Protein AF-A0A2G9UPN6-F1 (afdb_monomer)

Structure (mmCIF, N/CA/C/O backbone):
data_AF-A0A2G9UPN6-F1
#
_entry.id   AF-A0A2G9UPN6-F1
#
loop_
_atom_site.group_PDB
_atom_site.id
_atom_site.type_symbol
_atom_site.label_atom_id
_atom_site.label_alt_id
_atom_site.label_comp_id
_atom_site.label_asym_id
_atom_site.label_entity_id
_atom_site.label_seq_id
_atom_site.pdbx_PDB_ins_code
_atom_site.Cartn_x
_atom_site.Cartn_y
_atom_site.Cartn_z
_atom_site.occupancy
_atom_site.B_iso_or_equiv
_atom_site.auth_seq_id
_atom_site.auth_comp_id
_atom_site.auth_asym_id
_atom_site.auth_atom_id
_atom_site.pdbx_PDB_model_num
ATOM 1 N N . MET A 1 1 ? -12.216 -19.524 6.158 1.00 25.44 1 MET A N 1
ATOM 2 C CA . MET A 1 1 ? -13.185 -18.422 5.972 1.00 25.44 1 MET A CA 1
ATOM 3 C C . MET A 1 1 ? -12.423 -17.231 5.413 1.00 25.44 1 MET A C 1
ATOM 5 O O . MET A 1 1 ? -11.581 -16.657 6.094 1.00 25.44 1 MET A O 1
ATOM 9 N N . TYR A 1 2 ? -12.587 -17.027 4.109 1.00 28.59 2 TYR A N 1
ATOM 10 C CA . TYR A 1 2 ? -11.728 -16.240 3.230 1.00 28.59 2 TYR A CA 1
ATOM 11 C C . TYR A 1 2 ? -12.052 -14.747 3.347 1.00 28.59 2 TYR A C 1
ATOM 13 O O . TYR A 1 2 ? -13.206 -14.367 3.220 1.00 28.59 2 TYR A O 1
ATOM 21 N N . ILE A 1 3 ? -11.042 -13.897 3.549 1.00 29.72 3 ILE A N 1
ATOM 22 C CA . ILE A 1 3 ? -11.153 -12.461 3.248 1.00 29.72 3 ILE A CA 1
ATOM 23 C C . ILE A 1 3 ? -10.159 -12.181 2.124 1.00 29.72 3 ILE A C 1
ATOM 25 O O . ILE A 1 3 ? -9.061 -11.681 2.343 1.00 29.72 3 ILE A O 1
ATOM 29 N N . PHE A 1 4 ? -10.554 -12.606 0.928 1.00 28.12 4 PHE A N 1
ATOM 30 C CA . PHE A 1 4 ? -9.977 -12.222 -0.359 1.00 28.12 4 PHE A CA 1
ATOM 31 C C . PHE A 1 4 ? -11.140 -11.976 -1.330 1.00 28.12 4 PHE A C 1
ATOM 33 O O . PHE A 1 4 ? -11.212 -12.563 -2.398 1.00 28.12 4 PHE A O 1
ATOM 40 N N . GLU A 1 5 ? -12.087 -11.135 -0.924 1.00 25.67 5 GLU A N 1
ATOM 41 C CA . GLU A 1 5 ? -13.161 -10.641 -1.790 1.00 25.67 5 GLU A CA 1
ATOM 42 C C . GLU A 1 5 ? -13.189 -9.117 -1.711 1.00 25.67 5 GLU A C 1
ATOM 44 O O . GLU A 1 5 ? -14.057 -8.494 -1.116 1.00 25.67 5 GLU A O 1
ATOM 49 N N . VAL A 1 6 ? -12.146 -8.520 -2.281 1.00 30.52 6 VAL A N 1
ATOM 50 C CA . VAL A 1 6 ? -12.261 -7.280 -3.055 1.00 30.52 6 VAL A CA 1
ATOM 51 C C .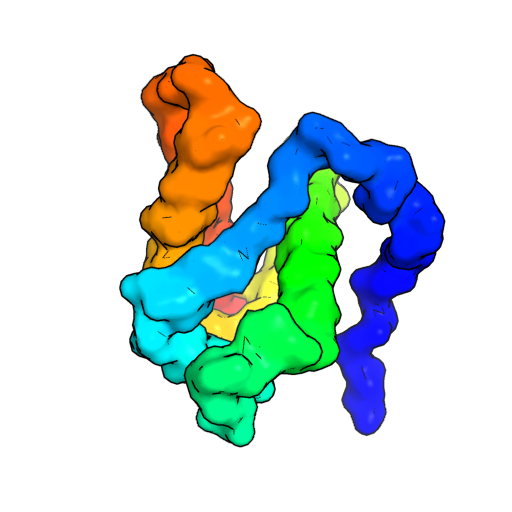 VAL A 1 6 ? -11.318 -7.460 -4.247 1.00 30.52 6 VAL A C 1
ATOM 53 O O . VAL A 1 6 ? -10.277 -6.823 -4.349 1.00 30.52 6 VAL A O 1
ATOM 56 N N . ALA A 1 7 ? -11.625 -8.445 -5.091 1.00 29.94 7 ALA A N 1
ATOM 57 C CA . ALA A 1 7 ? -11.079 -8.531 -6.437 1.00 29.94 7 ALA A CA 1
ATOM 58 C C . ALA A 1 7 ? -12.175 -7.988 -7.354 1.00 29.94 7 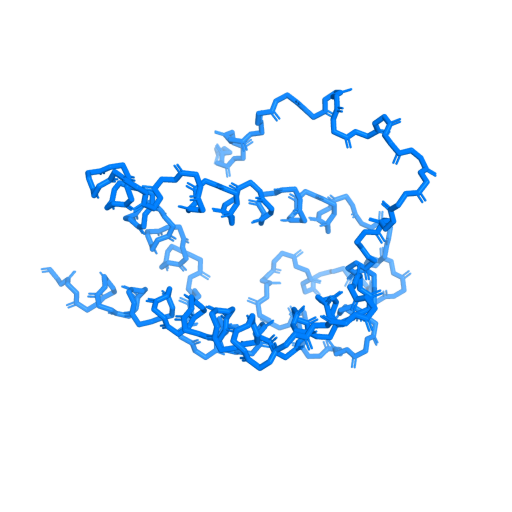ALA A C 1
ATOM 60 O O . ALA A 1 7 ? -13.113 -8.697 -7.709 1.00 29.94 7 ALA A O 1
ATOM 61 N N . VAL A 1 8 ? -12.108 -6.689 -7.635 1.00 30.77 8 VAL A N 1
ATOM 62 C CA . VAL A 1 8 ? -12.904 -6.091 -8.704 1.00 30.77 8 VAL A CA 1
ATOM 63 C C . VAL A 1 8 ? -12.333 -6.632 -10.014 1.00 30.77 8 VAL A C 1
ATOM 65 O O . VAL A 1 8 ? -11.175 -6.380 -10.324 1.00 30.77 8 VAL A O 1
ATOM 68 N N . ASP A 1 9 ? -13.141 -7.451 -10.685 1.00 29.58 9 ASP A N 1
ATOM 69 C CA . ASP A 1 9 ? -13.058 -7.937 -12.069 1.00 29.58 9 ASP A CA 1
ATOM 70 C C . ASP A 1 9 ? -11.729 -7.668 -12.818 1.00 29.58 9 ASP A C 1
ATOM 72 O O . ASP A 1 9 ? -11.538 -6.668 -13.511 1.00 29.58 9 ASP A O 1
ATOM 76 N N . ASP A 1 10 ? -10.800 -8.619 -12.680 1.00 36.91 10 ASP A N 1
ATOM 77 C CA . ASP A 1 10 ? -9.414 -8.598 -13.180 1.00 36.91 10 ASP A CA 1
ATOM 78 C C . ASP A 1 10 ? -9.304 -8.868 -14.707 1.00 36.91 10 ASP A C 1
ATOM 80 O O . ASP A 1 10 ? -8.246 -9.235 -15.222 1.00 36.91 10 ASP A O 1
ATOM 84 N N . SER A 1 11 ? -10.395 -8.725 -15.470 1.00 29.70 11 SER A N 1
ATOM 85 C CA . SER A 1 11 ? -10.453 -9.139 -16.882 1.00 29.70 11 SER A CA 1
ATOM 86 C C . SER A 1 11 ? -10.095 -8.044 -17.901 1.00 29.70 11 SER A C 1
ATOM 88 O O . SER A 1 11 ? -9.790 -8.359 -19.055 1.00 29.70 11 SER A O 1
ATOM 90 N N . ASN A 1 12 ? -10.048 -6.766 -17.501 1.00 26.95 12 ASN A N 1
ATOM 91 C CA . ASN A 1 12 ? -9.789 -5.651 -18.429 1.00 26.95 12 ASN A CA 1
ATOM 92 C C . ASN A 1 12 ? -8.532 -4.810 -18.139 1.00 26.95 12 ASN A C 1
ATOM 94 O O . ASN A 1 12 ? -8.133 -4.038 -19.009 1.00 26.95 12 ASN A O 1
ATOM 98 N N . LEU A 1 13 ? -7.838 -5.004 -17.011 1.00 34.62 13 LEU A N 1
ATOM 99 C CA . LEU A 1 13 ? -6.606 -4.253 -16.702 1.00 34.62 13 LEU A CA 1
ATOM 100 C C . LEU A 1 13 ? -5.348 -4.783 -17.430 1.00 34.62 13 LEU A C 1
ATOM 102 O O . LEU A 1 13 ? -4.294 -4.157 -17.394 1.00 34.62 13 LEU A O 1
ATOM 106 N N . TYR A 1 14 ? -5.450 -5.925 -18.122 1.00 35.28 14 TYR A N 1
ATOM 107 C CA . TYR A 1 14 ? -4.331 -6.593 -18.810 1.00 35.28 14 TYR A CA 1
ATOM 108 C C . TYR A 1 14 ? -4.279 -6.364 -20.331 1.00 35.28 14 TYR A C 1
ATOM 110 O O . TYR A 1 14 ? -3.505 -7.029 -21.027 1.00 35.28 14 TYR A O 1
ATOM 118 N N . LYS A 1 15 ? -5.100 -5.458 -20.880 1.00 28.19 15 LYS A N 1
ATOM 119 C CA . LYS A 1 15 ? -5.172 -5.254 -22.338 1.00 28.19 15 LYS A CA 1
ATOM 120 C C . LYS A 1 15 ? -4.137 -4.289 -22.913 1.00 28.19 15 LYS A C 1
ATOM 122 O O . LYS A 1 15 ? -3.947 -4.319 -24.127 1.00 28.19 15 LYS A O 1
ATOM 127 N N . ASP A 1 16 ? -3.405 -3.529 -22.100 1.00 31.84 16 ASP A N 1
ATOM 128 C CA . ASP A 1 16 ? -2.345 -2.665 -22.625 1.00 31.84 16 ASP A CA 1
ATOM 129 C C . ASP A 1 16 ? -0.970 -3.354 -22.561 1.00 31.84 16 ASP A C 1
ATOM 131 O O . ASP A 1 16 ? -0.283 -3.393 -21.541 1.00 31.84 16 ASP A O 1
ATOM 135 N N . LYS A 1 17 ? -0.587 -3.997 -23.669 1.00 35.22 17 LYS A N 1
ATOM 136 C CA . LYS A 1 17 ? 0.630 -4.820 -23.787 1.00 35.22 17 LYS A CA 1
ATOM 137 C C . LYS A 1 17 ? 1.919 -4.017 -24.039 1.00 35.22 17 LYS A C 1
ATOM 139 O O . LYS A 1 17 ? 2.927 -4.644 -24.367 1.00 35.22 17 LYS A O 1
ATOM 144 N N . LYS A 1 18 ? 1.935 -2.680 -23.923 1.00 32.84 18 LYS A N 1
ATOM 145 C CA . LYS A 1 18 ? 3.107 -1.879 -24.348 1.00 32.84 18 LYS A CA 1
ATOM 146 C C . LYS A 1 18 ? 3.633 -0.791 -23.403 1.00 32.84 18 LYS A C 1
ATOM 148 O O . LYS A 1 18 ? 4.653 -0.200 -23.742 1.00 32.84 18 LYS A O 1
ATOM 153 N N . LYS A 1 19 ? 3.075 -0.577 -22.209 1.00 33.94 19 LYS A N 1
ATOM 154 C CA . LYS A 1 19 ? 3.691 0.311 -21.204 1.00 33.94 19 LYS A CA 1
ATOM 155 C C . LYS A 1 19 ? 3.729 -0.354 -19.832 1.00 33.94 19 LYS A C 1
ATOM 157 O O . LYS A 1 19 ? 2.693 -0.694 -19.281 1.00 33.94 19 LYS A O 1
ATOM 162 N N . GLY A 1 20 ? 4.948 -0.577 -19.337 1.00 36.62 20 GLY A N 1
ATOM 163 C CA . GLY A 1 20 ? 5.261 -0.861 -17.937 1.00 36.62 20 GLY A CA 1
ATOM 164 C C . GLY A 1 20 ? 4.438 -1.967 -17.282 1.00 36.62 20 GLY A C 1
ATOM 165 O O . GLY A 1 20 ? 3.569 -1.695 -16.458 1.00 36.62 20 GLY A O 1
ATOM 166 N N . LYS A 1 21 ? 4.771 -3.239 -17.547 1.00 38.91 21 LYS A N 1
ATOM 167 C CA . LYS A 1 21 ? 4.502 -4.275 -16.540 1.00 38.91 21 LYS A CA 1
ATOM 168 C C . LYS A 1 21 ? 5.261 -3.841 -15.293 1.00 38.91 21 LYS A C 1
ATOM 170 O O . LYS A 1 21 ? 6.476 -3.961 -15.277 1.00 38.91 21 LYS A O 1
ATOM 175 N N . MET A 1 22 ? 4.549 -3.312 -14.305 1.00 42.88 22 MET A N 1
ATOM 176 C CA . MET A 1 22 ? 5.081 -2.983 -12.989 1.00 42.88 22 MET A CA 1
ATOM 177 C C . MET A 1 22 ? 5.822 -4.217 -12.463 1.00 42.88 22 MET A C 1
ATOM 179 O O . MET A 1 22 ? 5.191 -5.184 -12.017 1.00 42.88 22 MET A O 1
ATOM 183 N N . ASP A 1 23 ? 7.146 -4.243 -12.602 1.00 47.06 23 ASP A N 1
ATOM 184 C CA . ASP A 1 23 ? 7.934 -5.445 -12.363 1.00 47.06 23 ASP A CA 1
ATOM 185 C C . ASP A 1 23 ? 8.245 -5.554 -10.873 1.00 47.06 23 ASP A C 1
ATOM 187 O O . ASP A 1 23 ? 9.385 -5.506 -10.427 1.00 47.06 23 ASP A O 1
ATOM 191 N N . ARG A 1 24 ? 7.188 -5.747 -10.072 1.00 46.78 24 ARG A N 1
ATOM 192 C CA . ARG A 1 24 ? 7.278 -6.077 -8.638 1.00 46.78 24 ARG A CA 1
ATOM 193 C C . ARG A 1 24 ? 8.119 -7.326 -8.361 1.00 46.78 24 ARG A C 1
ATOM 195 O O . ARG A 1 24 ? 8.466 -7.576 -7.219 1.00 46.78 24 ARG A O 1
ATOM 202 N N . ARG A 1 25 ? 8.476 -8.071 -9.406 1.00 49.59 25 ARG A N 1
ATOM 203 C CA . ARG A 1 25 ? 9.554 -9.061 -9.462 1.00 49.59 25 ARG A CA 1
ATOM 204 C C . ARG A 1 25 ? 10.886 -8.535 -8.903 1.00 49.59 25 ARG A C 1
ATOM 206 O O . ARG A 1 25 ? 11.507 -9.237 -8.115 1.00 49.59 25 ARG A O 1
ATOM 213 N N . ARG A 1 26 ? 11.299 -7.306 -9.235 1.00 49.84 26 ARG A N 1
ATOM 214 C CA . ARG A 1 26 ? 12.542 -6.700 -8.717 1.00 49.84 26 ARG A CA 1
ATOM 215 C C . ARG A 1 26 ? 12.463 -6.359 -7.232 1.00 49.84 26 ARG A C 1
ATOM 217 O O . ARG A 1 26 ? 13.374 -6.690 -6.489 1.00 49.84 26 ARG A O 1
ATOM 224 N N . LEU A 1 27 ? 11.314 -5.855 -6.773 1.00 53.00 27 LEU A N 1
ATOM 225 C CA . LEU A 1 27 ? 11.043 -5.519 -5.363 1.00 53.00 27 LEU A CA 1
ATOM 226 C C . LEU A 1 27 ? 11.401 -6.656 -4.385 1.00 53.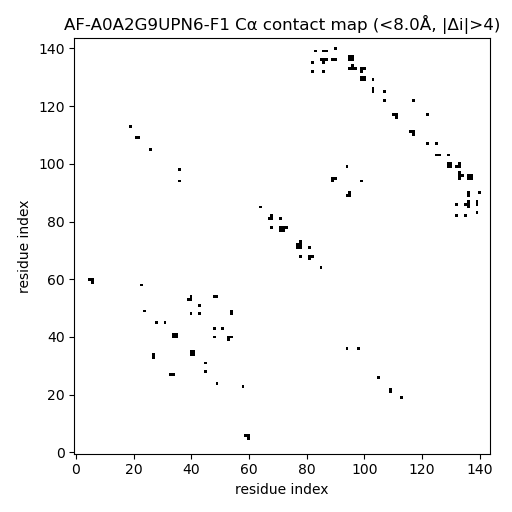00 27 LEU A C 1
ATOM 228 O O . LEU A 1 27 ? 11.897 -6.406 -3.292 1.00 53.00 27 LEU A O 1
ATOM 232 N N . PHE A 1 28 ? 11.134 -7.906 -4.782 1.00 50.56 28 PHE A N 1
ATOM 233 C CA . PHE A 1 28 ? 11.433 -9.092 -3.977 1.00 50.56 28 PHE A CA 1
ATOM 234 C C . PHE A 1 28 ? 12.768 -9.768 -4.329 1.00 50.56 28 PHE A C 1
ATOM 236 O O . PHE A 1 28 ? 13.266 -10.545 -3.519 1.00 50.56 28 PHE A O 1
ATOM 243 N N . SER A 1 29 ? 13.333 -9.498 -5.509 1.00 52.12 29 SER A N 1
ATOM 244 C CA . SER A 1 29 ? 14.657 -9.984 -5.925 1.00 52.12 29 SER A CA 1
ATOM 245 C C . SER A 1 29 ? 15.786 -9.177 -5.276 1.00 52.12 29 SER A C 1
ATOM 247 O O . SER A 1 29 ? 16.789 -9.751 -4.864 1.00 52.12 29 SER A O 1
ATOM 249 N N . ASP A 1 30 ? 15.601 -7.861 -5.149 1.00 50.03 30 ASP A N 1
ATOM 250 C CA . ASP A 1 30 ? 16.641 -6.924 -4.709 1.00 50.03 30 ASP A CA 1
ATOM 251 C C . ASP A 1 30 ? 16.633 -6.711 -3.184 1.00 50.03 30 ASP A C 1
ATOM 253 O O . ASP A 1 30 ? 17.593 -6.196 -2.615 1.00 50.03 30 ASP A O 1
ATOM 257 N N . VAL A 1 31 ? 15.570 -7.154 -2.494 1.00 52.66 31 VAL A N 1
ATOM 258 C CA . VAL A 1 31 ? 15.416 -7.020 -1.036 1.00 52.66 31 VAL A CA 1
ATOM 259 C C . VAL A 1 31 ? 14.965 -8.356 -0.411 1.00 52.66 31 VAL A C 1
ATOM 261 O O . VAL A 1 31 ? 13.784 -8.549 -0.125 1.00 52.66 31 VAL A O 1
ATOM 264 N N . PRO A 1 32 ? 15.874 -9.308 -0.127 1.00 54.62 32 PRO A N 1
ATOM 265 C CA . PRO A 1 32 ? 15.521 -10.625 0.431 1.00 54.62 32 PRO A CA 1
ATOM 266 C C . PRO A 1 32 ? 14.774 -10.545 1.777 1.00 54.62 32 PRO A C 1
ATOM 268 O O . PRO A 1 32 ? 13.921 -11.373 2.102 1.00 54.62 32 PRO A O 1
ATOM 271 N N . HIS A 1 33 ? 15.039 -9.492 2.558 1.00 54.50 33 HIS A N 1
ATOM 272 C CA . HIS A 1 33 ? 14.412 -9.241 3.860 1.00 54.50 33 HIS A CA 1
ATOM 273 C C . HIS A 1 33 ? 12.914 -8.901 3.764 1.00 54.50 33 HIS A C 1
ATOM 275 O O . HIS A 1 33 ? 12.192 -8.981 4.759 1.00 54.50 33 HIS A O 1
ATOM 281 N N . TYR A 1 34 ? 12.410 -8.575 2.571 1.00 57.94 34 TYR A N 1
ATOM 282 C CA . TYR A 1 34 ? 11.015 -8.191 2.343 1.00 57.94 34 TYR A CA 1
ATOM 283 C C . TYR A 1 34 ? 10.022 -9.337 2.582 1.00 57.94 34 TYR A C 1
ATOM 285 O O . TYR A 1 34 ? 8.865 -9.110 2.943 1.00 57.94 34 TYR A O 1
ATOM 293 N N . LYS A 1 35 ? 10.483 -10.591 2.475 1.00 57.09 35 LYS A N 1
ATOM 294 C CA . LYS A 1 35 ? 9.708 -11.783 2.858 1.00 57.09 3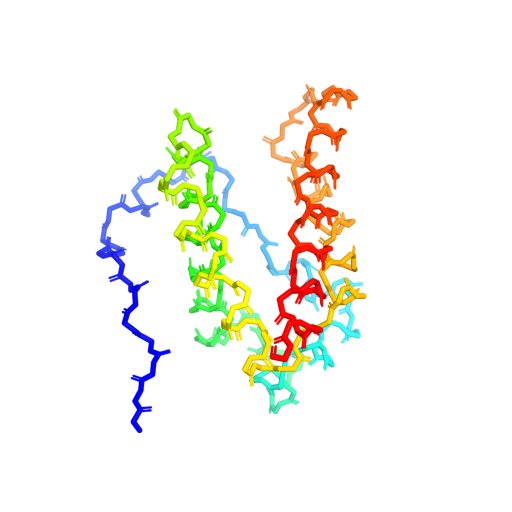5 LYS A CA 1
ATOM 295 C C . LYS A 1 35 ? 9.353 -11.840 4.337 1.00 57.09 35 LYS A C 1
ATOM 297 O O . LYS A 1 35 ? 8.352 -12.454 4.703 1.00 57.09 35 LYS A O 1
ATOM 302 N N . LEU A 1 36 ? 10.148 -11.207 5.196 1.00 55.56 36 LEU A N 1
ATOM 303 C CA . LEU A 1 36 ? 9.908 -11.212 6.638 1.00 55.56 36 LEU A CA 1
ATOM 304 C C . LEU A 1 36 ? 8.683 -10.363 7.009 1.00 55.56 36 LEU A C 1
ATOM 306 O O . LEU A 1 36 ? 7.988 -10.692 7.976 1.00 55.56 36 LEU A O 1
ATOM 310 N N . ILE A 1 37 ? 8.381 -9.347 6.193 1.00 58.31 37 ILE A N 1
ATOM 311 C CA . ILE A 1 37 ? 7.277 -8.394 6.378 1.00 58.31 37 ILE A CA 1
ATOM 312 C C . ILE A 1 37 ? 5.913 -9.064 6.162 1.00 58.31 37 ILE A C 1
ATOM 314 O O . ILE A 1 37 ? 4.948 -8.750 6.855 1.00 58.31 37 ILE A O 1
ATOM 318 N N . TRP A 1 38 ? 5.838 -10.030 5.243 1.00 64.56 38 TRP A N 1
ATOM 319 C CA . TRP A 1 38 ? 4.589 -10.662 4.822 1.00 64.56 38 TRP A CA 1
ATOM 320 C C . TRP A 1 38 ? 4.594 -12.152 5.174 1.00 64.56 38 TRP A C 1
ATOM 322 O O . TRP A 1 38 ? 5.199 -12.951 4.453 1.00 64.56 38 TRP A O 1
ATOM 332 N N . PRO A 1 39 ? 3.898 -12.568 6.249 1.00 63.84 39 PRO A N 1
ATOM 333 C CA . PRO A 1 39 ? 3.863 -13.963 6.685 1.00 63.84 39 PRO A CA 1
ATOM 334 C C . PRO A 1 39 ? 3.499 -14.947 5.566 1.00 63.84 39 PRO A C 1
ATOM 336 O O . PRO A 1 39 ? 4.061 -16.039 5.517 1.00 63.84 39 PRO A O 1
ATOM 339 N N . GLN A 1 40 ? 2.633 -14.540 4.627 1.00 64.50 40 GLN A N 1
ATOM 340 C CA . GLN A 1 40 ? 2.230 -15.368 3.488 1.00 64.50 40 GLN A CA 1
ATOM 341 C C . GLN A 1 40 ? 3.361 -15.707 2.499 1.00 64.50 40 GLN A C 1
ATOM 343 O O . GLN A 1 40 ? 3.226 -16.664 1.745 1.00 64.50 40 GLN A O 1
ATOM 348 N N . PHE A 1 41 ? 4.468 -14.957 2.486 1.00 69.12 41 PHE A N 1
ATOM 349 C CA . PHE A 1 41 ? 5.593 -15.207 1.577 1.00 69.12 41 PHE A CA 1
ATOM 350 C C . PHE A 1 41 ? 6.747 -15.967 2.230 1.00 69.12 41 PHE A C 1
ATOM 352 O O . PHE A 1 41 ? 7.620 -16.453 1.514 1.00 69.12 41 PHE A O 1
ATOM 359 N N . ARG A 1 42 ? 6.750 -16.119 3.562 1.00 70.19 42 ARG A N 1
ATOM 360 C CA . ARG A 1 42 ? 7.845 -16.775 4.302 1.00 70.19 42 ARG A CA 1
ATOM 361 C C . ARG A 1 42 ? 8.036 -18.244 3.927 1.00 70.19 42 ARG A C 1
ATOM 363 O O . ARG A 1 42 ? 9.161 -18.721 3.928 1.00 70.19 42 ARG A O 1
ATOM 370 N N . ALA A 1 43 ? 6.948 -18.950 3.613 1.00 72.25 43 ALA A N 1
ATOM 371 C CA . ALA A 1 43 ? 6.981 -20.371 3.260 1.00 72.25 43 ALA A CA 1
ATOM 372 C C . ALA A 1 43 ? 7.357 -20.634 1.789 1.00 72.25 43 ALA A C 1
ATOM 374 O O . ALA A 1 43 ? 7.561 -21.780 1.399 1.00 72.25 43 ALA A O 1
ATOM 375 N N . ILE A 1 44 ? 7.424 -19.588 0.961 1.00 69.88 44 ILE A N 1
ATOM 376 C CA . ILE A 1 44 ? 7.705 -19.713 -0.469 1.00 69.88 44 ILE A CA 1
ATOM 377 C C . ILE A 1 44 ? 9.223 -19.585 -0.660 1.00 69.88 44 ILE A C 1
ATOM 379 O O . ILE A 1 44 ? 9.793 -18.635 -0.131 1.00 69.88 44 ILE A O 1
ATOM 383 N N . PRO A 1 45 ? 9.911 -20.467 -1.404 1.00 74.69 45 PRO A N 1
ATOM 384 C CA . PRO A 1 45 ? 11.330 -20.291 -1.740 1.00 74.69 45 PRO A CA 1
ATOM 385 C C . PRO A 1 45 ? 11.583 -19.039 -2.595 1.00 74.69 45 PRO A C 1
ATOM 387 O O . PRO A 1 45 ? 10.723 -18.649 -3.385 1.00 74.69 45 PRO A O 1
ATOM 390 N N . ASP A 1 46 ? 12.743 -18.384 -2.466 1.00 65.75 46 ASP A N 1
ATOM 391 C CA . ASP A 1 46 ? 13.086 -17.174 -3.254 1.00 65.75 46 ASP A CA 1
ATOM 392 C C . ASP A 1 46 ? 13.020 -17.444 -4.760 1.00 65.75 46 ASP A C 1
ATOM 394 O O . ASP A 1 46 ? 12.359 -16.715 -5.497 1.00 65.75 46 ASP A O 1
ATOM 398 N N . SER A 1 47 ? 13.566 -18.585 -5.185 1.00 70.81 47 SER A N 1
ATOM 399 C CA . SER A 1 47 ? 13.535 -19.064 -6.572 1.00 70.81 47 SER A CA 1
ATOM 400 C C . SER A 1 47 ? 12.124 -19.264 -7.139 1.00 70.81 47 SER A C 1
ATOM 402 O O . SER A 1 47 ? 11.935 -19.235 -8.352 1.00 70.81 47 SER A O 1
ATOM 404 N N . SER A 1 48 ? 11.125 -19.471 -6.275 1.00 70.75 48 SER A N 1
ATOM 405 C CA . SER A 1 48 ? 9.739 -19.775 -6.661 1.00 70.75 48 SER A CA 1
ATOM 406 C C . SER A 1 48 ? 8.788 -18.592 -6.475 1.00 70.75 48 SER A C 1
ATOM 408 O O . SER A 1 48 ? 7.710 -18.567 -7.069 1.00 70.75 48 SER A O 1
ATOM 410 N N . LEU A 1 49 ? 9.186 -17.591 -5.686 1.00 68.75 49 LEU A N 1
ATOM 411 C CA . LEU A 1 49 ? 8.362 -16.432 -5.343 1.00 68.75 49 LEU A CA 1
ATOM 412 C C . LEU A 1 49 ? 7.919 -15.645 -6.579 1.00 68.75 49 LEU A C 1
ATOM 414 O O . LEU A 1 49 ? 6.778 -15.202 -6.663 1.00 68.75 49 LEU A O 1
ATOM 418 N N . MET A 1 50 ? 8.807 -15.546 -7.563 1.00 66.12 50 MET A N 1
ATOM 419 C CA . MET A 1 50 ? 8.601 -14.808 -8.811 1.00 66.12 50 MET A CA 1
ATOM 420 C C . MET A 1 50 ? 7.440 -15.346 -9.652 1.00 66.12 50 MET A C 1
ATOM 422 O O . MET A 1 50 ? 6.849 -14.604 -10.434 1.00 66.12 50 MET A O 1
ATOM 426 N N . ASN A 1 51 ? 7.096 -16.621 -9.461 1.00 68.81 51 ASN A N 1
ATOM 427 C CA . ASN A 1 51 ? 6.001 -17.302 -10.147 1.00 68.81 51 ASN A CA 1
ATOM 428 C C . ASN A 1 51 ? 4.835 -17.638 -9.200 1.00 68.81 51 ASN A C 1
ATOM 430 O O . ASN A 1 51 ? 3.864 -18.269 -9.620 1.00 68.81 51 ASN A O 1
ATOM 434 N N . ALA A 1 52 ? 4.913 -17.222 -7.933 1.00 74.56 52 ALA A N 1
ATOM 435 C CA . ALA A 1 52 ? 3.914 -17.545 -6.930 1.00 74.56 52 ALA A CA 1
ATOM 436 C C . ALA A 1 52 ? 2.591 -16.814 -7.201 1.00 74.56 52 ALA A C 1
ATOM 438 O O . ALA A 1 52 ? 2.540 -15.602 -7.439 1.00 74.56 52 ALA A O 1
ATOM 439 N N . ILE A 1 53 ? 1.484 -17.551 -7.111 1.00 75.19 53 ILE A N 1
ATOM 440 C CA . ILE A 1 53 ? 0.134 -16.997 -7.278 1.00 75.19 53 ILE A CA 1
ATOM 441 C C . ILE A 1 53 ? -0.164 -15.989 -6.159 1.00 75.19 53 ILE A C 1
ATOM 443 O O . ILE A 1 53 ? -0.848 -14.990 -6.382 1.00 75.19 53 ILE A O 1
ATOM 447 N N . GLU A 1 54 ? 0.385 -16.225 -4.972 1.00 75.06 54 GLU A N 1
ATOM 448 C CA . GLU A 1 54 ? 0.309 -15.378 -3.787 1.00 75.06 54 GLU A CA 1
ATOM 449 C C . GLU A 1 54 ? 0.894 -13.994 -4.061 1.00 75.06 54 GLU A C 1
ATOM 451 O O . GLU A 1 54 ? 0.281 -12.992 -3.692 1.00 75.06 54 GLU A O 1
ATOM 456 N N . LEU A 1 55 ? 2.037 -13.928 -4.755 1.00 70.75 55 LEU A N 1
ATOM 457 C CA . LEU A 1 55 ? 2.669 -12.665 -5.128 1.00 70.75 55 LEU A CA 1
ATOM 458 C C . LEU A 1 55 ? 1.770 -11.879 -6.088 1.00 70.75 55 LEU A C 1
ATOM 460 O O . LEU A 1 55 ? 1.517 -10.695 -5.868 1.00 70.75 55 LEU A O 1
ATOM 464 N N . ARG A 1 56 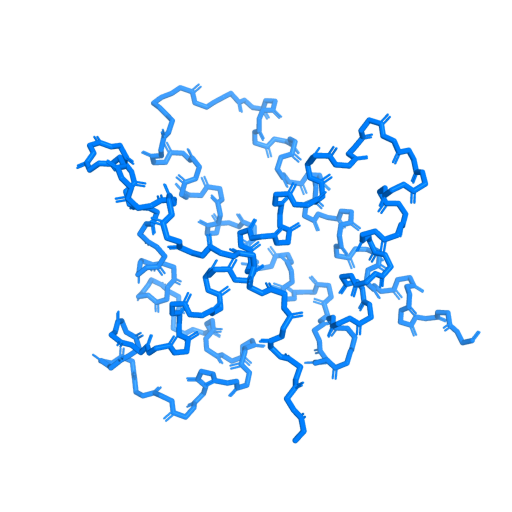? 1.214 -12.542 -7.110 1.00 73.94 56 ARG A N 1
ATOM 465 C CA . ARG A 1 56 ? 0.279 -11.909 -8.057 1.00 73.94 56 ARG A CA 1
ATOM 466 C C . ARG A 1 56 ? -0.990 -11.403 -7.368 1.00 73.94 56 ARG A C 1
ATOM 468 O O . ARG A 1 56 ? -1.444 -10.296 -7.647 1.00 73.94 56 ARG A O 1
ATOM 475 N N . ARG A 1 57 ? -1.559 -12.192 -6.453 1.00 77.12 57 ARG A N 1
ATOM 476 C CA . ARG A 1 57 ? -2.748 -11.798 -5.679 1.00 77.12 57 ARG A CA 1
ATOM 477 C C . ARG A 1 57 ? -2.462 -10.597 -4.789 1.00 77.12 57 ARG A C 1
ATOM 479 O O . ARG A 1 57 ? -3.231 -9.643 -4.785 1.00 77.12 57 ARG A O 1
ATOM 486 N N . HIS A 1 58 ? -1.342 -10.623 -4.076 1.00 75.38 58 HIS A N 1
ATOM 487 C CA . HIS A 1 58 ? -0.924 -9.507 -3.239 1.00 75.38 58 HIS A CA 1
ATOM 488 C C . HIS A 1 58 ? -0.692 -8.240 -4.063 1.00 75.38 58 HIS A C 1
ATOM 490 O O . HIS A 1 58 ? -1.157 -7.166 -3.692 1.00 75.38 58 HIS A O 1
ATOM 496 N N . ALA A 1 59 ? -0.049 -8.385 -5.219 1.00 73.94 59 ALA A N 1
ATOM 497 C CA . ALA A 1 59 ? 0.168 -7.309 -6.166 1.00 73.94 59 ALA A CA 1
ATOM 498 C C . ALA A 1 59 ? -1.157 -6.658 -6.623 1.00 73.94 59 ALA A C 1
ATOM 500 O O . ALA A 1 59 ? -1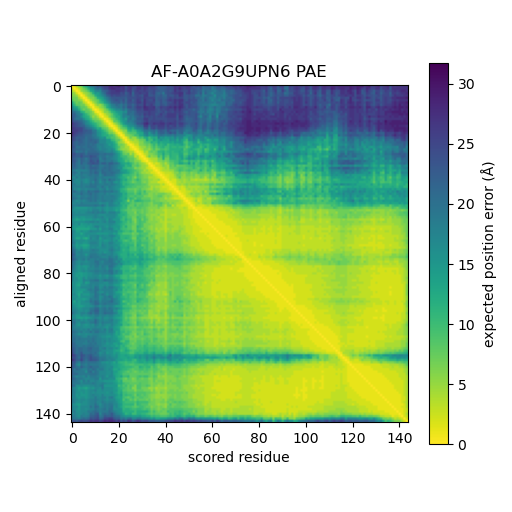.266 -5.428 -6.636 1.00 73.94 59 ALA A O 1
ATOM 501 N N . SER A 1 60 ? -2.170 -7.464 -6.949 1.00 76.56 60 SER A N 1
ATOM 502 C CA . SER A 1 60 ? -3.507 -6.975 -7.319 1.00 76.56 60 SER A CA 1
ATOM 503 C C . SER A 1 60 ? -4.183 -6.224 -6.161 1.00 76.56 60 SER A C 1
ATOM 505 O O . SER A 1 60 ? -4.524 -5.049 -6.305 1.00 76.56 60 SER A O 1
ATOM 507 N N . VAL A 1 61 ? -4.253 -6.834 -4.969 1.00 79.06 61 VAL A N 1
ATOM 508 C CA . VAL A 1 61 ? -4.856 -6.216 -3.768 1.00 79.06 61 VAL A CA 1
ATOM 509 C C . VAL A 1 61 ? -4.179 -4.893 -3.406 1.00 79.06 61 VAL A C 1
ATOM 511 O O . VAL A 1 61 ? -4.854 -3.909 -3.111 1.00 79.06 61 VAL A O 1
ATOM 514 N N . TYR A 1 62 ? -2.850 -4.849 -3.464 1.00 81.19 62 TYR A N 1
ATOM 515 C CA . TYR A 1 62 ? -2.075 -3.647 -3.182 1.00 81.19 62 TYR A CA 1
ATOM 516 C C . TYR A 1 62 ? -2.395 -2.504 -4.159 1.00 81.19 62 TYR A C 1
ATOM 518 O O . TYR A 1 62 ? -2.628 -1.379 -3.719 1.00 81.19 62 TYR A O 1
ATOM 526 N N . MET A 1 63 ? -2.471 -2.780 -5.470 1.00 78.88 63 MET A N 1
ATOM 527 C CA . MET A 1 63 ? -2.810 -1.739 -6.457 1.00 78.88 63 MET A CA 1
ATOM 528 C C . MET A 1 63 ? -4.251 -1.277 -6.323 1.00 78.88 63 MET A C 1
ATOM 530 O O . MET A 1 63 ? -4.516 -0.085 -6.436 1.00 78.88 63 MET A O 1
ATOM 534 N N . CYS A 1 64 ? -5.170 -2.198 -6.034 1.00 81.38 64 CYS A N 1
ATOM 535 C CA . CYS A 1 64 ? -6.555 -1.845 -5.757 1.00 81.38 64 CYS A CA 1
ATOM 536 C C . CYS A 1 64 ? -6.657 -0.925 -4.530 1.00 81.38 64 CYS A C 1
ATOM 538 O O . CYS A 1 64 ? -7.412 0.043 -4.560 1.00 81.38 64 CYS A O 1
ATOM 540 N N . GLY A 1 65 ? -5.883 -1.190 -3.472 1.00 84.88 65 GLY A N 1
ATOM 541 C CA . GLY A 1 65 ? -5.839 -0.352 -2.271 1.00 84.88 65 GLY A CA 1
ATOM 542 C C . GLY A 1 65 ? -5.308 1.058 -2.544 1.00 84.88 65 GLY A C 1
ATOM 543 O O . GLY A 1 65 ? -5.955 2.034 -2.169 1.00 84.88 65 GLY A O 1
ATOM 544 N N . LEU A 1 66 ? -4.174 1.172 -3.245 1.00 85.12 66 LEU A N 1
ATOM 545 C CA . LEU A 1 66 ? -3.619 2.472 -3.650 1.00 85.12 66 LEU A CA 1
ATOM 546 C C . LEU A 1 66 ? -4.576 3.238 -4.569 1.00 85.12 66 LEU A C 1
ATOM 548 O O . LEU A 1 66 ? -4.828 4.421 -4.351 1.00 85.12 66 LEU A O 1
ATOM 552 N N . GLY A 1 67 ? -5.153 2.551 -5.557 1.00 82.81 67 GLY A N 1
ATOM 553 C CA . GLY A 1 67 ? -6.152 3.124 -6.450 1.00 82.81 67 GLY A CA 1
ATOM 554 C C . GLY A 1 67 ? -7.355 3.652 -5.674 1.00 82.81 67 GLY A C 1
ATOM 555 O O . GLY A 1 67 ? -7.742 4.800 -5.871 1.00 82.81 67 GLY A O 1
ATOM 556 N N . ALA A 1 68 ? -7.912 2.867 -4.751 1.00 86.38 68 ALA A N 1
ATOM 557 C CA . ALA A 1 68 ? -9.052 3.285 -3.940 1.00 86.38 68 ALA A CA 1
ATOM 558 C C . ALA A 1 68 ? -8.756 4.553 -3.124 1.00 86.38 68 ALA A C 1
ATOM 560 O O . ALA A 1 68 ? -9.599 5.446 -3.083 1.00 86.38 68 ALA A O 1
ATOM 561 N N . ILE A 1 69 ? -7.556 4.665 -2.538 1.00 88.12 69 ILE A N 1
ATOM 562 C CA . ILE A 1 69 ? -7.131 5.884 -1.839 1.00 88.12 69 ILE A CA 1
ATOM 563 C C . ILE A 1 69 ? -7.144 7.075 -2.799 1.00 88.12 69 ILE A C 1
ATOM 565 O O . ILE A 1 69 ? -7.864 8.038 -2.541 1.00 88.12 69 ILE A O 1
ATOM 569 N N . ILE A 1 70 ? -6.410 6.989 -3.913 1.00 85.75 70 ILE A N 1
ATOM 570 C CA . ILE A 1 70 ? -6.243 8.093 -4.871 1.00 85.75 70 ILE A CA 1
ATOM 571 C C . ILE A 1 70 ? -7.600 8.571 -5.408 1.00 85.75 70 ILE A C 1
ATOM 573 O O . ILE A 1 70 ? -7.885 9.765 -5.382 1.00 85.75 70 ILE A O 1
ATOM 577 N N . HIS A 1 71 ? -8.483 7.651 -5.811 1.00 88.00 71 HIS A N 1
ATOM 578 C CA . HIS A 1 71 ? -9.809 8.006 -6.336 1.00 88.00 71 HIS A CA 1
ATOM 579 C C . HIS A 1 71 ? -10.728 8.638 -5.278 1.00 88.00 71 HIS A C 1
ATOM 581 O O . HIS A 1 71 ? -11.657 9.365 -5.626 1.00 88.00 71 HIS A O 1
ATOM 587 N N . SER A 1 72 ? -10.479 8.372 -3.993 1.00 90.00 72 SER A N 1
ATOM 588 C CA . SER A 1 72 ? -11.265 8.917 -2.882 1.00 90.00 72 SER A CA 1
ATOM 589 C C . SER A 1 72 ? -10.740 10.248 -2.334 1.00 90.00 72 SER A C 1
ATOM 591 O O . SER A 1 72 ? -11.453 10.890 -1.571 1.00 90.00 72 SER A O 1
ATOM 593 N N . MET A 1 73 ? -9.544 10.709 -2.731 1.00 87.75 73 MET A N 1
ATOM 594 C CA . MET A 1 73 ? -8.900 11.897 -2.139 1.00 87.75 73 MET A CA 1
ATOM 595 C C . MET A 1 73 ? -9.742 13.179 -2.231 1.00 87.75 73 MET A C 1
ATOM 597 O O . MET A 1 73 ? -9.666 14.021 -1.343 1.00 87.75 73 MET A O 1
ATOM 601 N N . ASN A 1 74 ? -10.591 13.305 -3.255 1.00 90.06 74 ASN A N 1
ATOM 602 C CA . ASN A 1 74 ? -11.463 14.472 -3.447 1.00 90.06 74 ASN A CA 1
ATOM 603 C C . ASN A 1 74 ? -12.758 14.428 -2.614 1.00 90.06 74 ASN A C 1
ATOM 605 O O . ASN A 1 74 ? -13.584 15.335 -2.707 1.00 90.06 74 ASN A O 1
ATOM 609 N N . ARG A 1 75 ? -12.989 13.355 -1.848 1.00 92.44 75 ARG A N 1
ATOM 610 C CA . ARG A 1 75 ? -14.207 13.135 -1.061 1.00 92.44 75 ARG A CA 1
ATOM 611 C C . ARG A 1 75 ? -13.831 12.643 0.327 1.00 92.44 75 ARG A C 1
ATOM 613 O O . ARG A 1 75 ? -13.592 11.458 0.533 1.00 92.44 75 ARG A O 1
ATOM 620 N N . GLU A 1 76 ? -13.833 13.556 1.290 1.00 91.06 76 GLU A N 1
ATOM 621 C CA . GLU A 1 76 ? -13.358 13.303 2.655 1.00 91.06 76 GLU A CA 1
ATOM 622 C C . GLU A 1 76 ? -13.985 12.058 3.303 1.00 91.06 76 GLU A C 1
ATOM 624 O O . GLU A 1 76 ? -13.271 11.218 3.848 1.00 91.06 76 GLU A O 1
ATOM 629 N N . ASN A 1 77 ? -15.305 11.884 3.183 1.00 92.25 77 ASN A N 1
ATOM 630 C CA . ASN A 1 77 ? -16.004 10.725 3.750 1.00 92.25 77 ASN A CA 1
ATOM 631 C C . ASN A 1 77 ? -15.563 9.397 3.114 1.00 92.25 77 ASN A C 1
ATOM 633 O O . ASN A 1 77 ? -15.374 8.401 3.819 1.00 92.25 77 ASN A O 1
ATOM 637 N N . ASP A 1 78 ? -15.367 9.382 1.794 1.00 91.81 78 ASP A N 1
ATOM 638 C CA . ASP A 1 78 ? -14.924 8.190 1.070 1.00 91.81 78 ASP A CA 1
ATOM 639 C C . ASP A 1 78 ? -13.473 7.869 1.441 1.00 91.81 78 ASP A C 1
ATOM 641 O O . ASP A 1 78 ? -13.148 6.715 1.729 1.00 91.81 78 ASP A O 1
ATOM 645 N N . LEU A 1 79 ? -12.617 8.894 1.521 1.00 88.75 79 LEU A N 1
ATOM 646 C CA . LEU A 1 79 ? -11.228 8.757 1.949 1.00 88.75 79 LEU A CA 1
ATOM 647 C C . LEU A 1 79 ? -11.141 8.202 3.371 1.00 88.75 79 LEU A C 1
ATOM 649 O O . LEU A 1 79 ? -10.411 7.240 3.613 1.00 88.75 79 LEU A O 1
ATOM 653 N N . ALA A 1 80 ? -11.924 8.745 4.305 1.00 90.00 80 ALA A N 1
ATOM 654 C CA . ALA A 1 80 ? -11.976 8.270 5.683 1.00 90.00 80 ALA A CA 1
ATOM 655 C C . ALA A 1 80 ? -12.401 6.794 5.757 1.00 90.00 80 ALA A C 1
ATOM 657 O O . ALA A 1 80 ? -11.794 6.009 6.494 1.00 90.00 80 ALA A O 1
ATOM 658 N N . LEU A 1 81 ? -13.393 6.387 4.956 1.00 90.62 81 LEU A N 1
ATOM 659 C CA . LEU A 1 81 ? -13.837 4.997 4.871 1.00 90.62 81 LEU A CA 1
ATOM 660 C C . LEU A 1 81 ? -12.733 4.078 4.326 1.00 90.62 81 LEU A C 1
ATOM 662 O O . LEU A 1 81 ? -12.481 3.018 4.911 1.00 90.62 81 LEU A O 1
ATOM 666 N N . GLN A 1 82 ? -12.060 4.467 3.238 1.00 89.19 82 GLN A N 1
ATOM 667 C CA . GLN A 1 82 ? -10.963 3.677 2.667 1.00 89.19 82 GLN A CA 1
ATOM 668 C C . GLN A 1 82 ? -9.795 3.556 3.649 1.00 89.19 82 GLN A C 1
ATOM 670 O O . GLN A 1 82 ? -9.331 2.445 3.919 1.00 89.19 82 GLN A O 1
ATOM 675 N N . MET A 1 83 ? -9.384 4.664 4.267 1.00 88.69 83 MET A N 1
ATOM 676 C CA . MET A 1 83 ? -8.306 4.681 5.256 1.00 88.69 83 MET A CA 1
ATOM 677 C C . MET A 1 83 ? -8.629 3.815 6.477 1.00 88.69 83 MET A C 1
ATOM 679 O O . MET A 1 83 ? -7.776 3.056 6.934 1.00 88.69 83 MET A O 1
ATOM 683 N N . ASN A 1 84 ? -9.874 3.836 6.966 1.00 90.12 84 ASN A N 1
ATOM 684 C CA . ASN A 1 84 ? -10.313 2.977 8.070 1.00 90.12 84 ASN A CA 1
ATOM 685 C C . ASN A 1 84 ? -10.206 1.484 7.719 1.00 90.12 84 ASN A C 1
ATOM 687 O O . ASN A 1 84 ? -9.704 0.685 8.514 1.00 90.12 84 ASN A O 1
ATOM 691 N N . ARG A 1 85 ? -10.655 1.099 6.516 1.00 90.12 85 ARG A N 1
ATOM 692 C CA . ARG A 1 85 ? -10.590 -0.291 6.032 1.00 90.12 85 ARG A CA 1
ATOM 693 C C . ARG A 1 85 ? -9.147 -0.761 5.884 1.00 90.12 85 ARG A C 1
ATOM 695 O O . ARG A 1 85 ? -8.818 -1.860 6.334 1.00 90.12 85 ARG A O 1
ATOM 702 N N . ILE A 1 86 ? -8.294 0.079 5.300 1.00 88.50 86 ILE A N 1
ATOM 703 C CA . ILE A 1 86 ? -6.866 -0.191 5.121 1.00 88.50 86 ILE A CA 1
ATOM 704 C C . ILE A 1 86 ? -6.187 -0.339 6.482 1.00 88.50 86 ILE A C 1
ATOM 706 O O . ILE A 1 86 ? -5.523 -1.351 6.706 1.00 88.50 86 ILE A O 1
ATOM 710 N N . ALA A 1 87 ? -6.411 0.587 7.416 1.00 88.62 87 ALA A N 1
ATOM 711 C CA . ALA A 1 87 ? -5.826 0.519 8.751 1.00 88.62 87 ALA A CA 1
ATOM 712 C C . ALA A 1 87 ? -6.231 -0.765 9.492 1.00 88.62 87 ALA A C 1
ATOM 714 O O . ALA A 1 87 ? -5.367 -1.502 9.962 1.00 88.62 87 ALA A O 1
ATOM 715 N N . LYS A 1 88 ? -7.528 -1.105 9.516 1.00 88.56 88 LYS A N 1
ATOM 716 C CA . LYS A 1 88 ? -8.025 -2.343 10.147 1.00 88.56 88 LYS A CA 1
ATOM 717 C C . LYS A 1 88 ? -7.398 -3.603 9.552 1.00 88.56 88 LYS A C 1
ATOM 719 O O . LYS A 1 88 ? -7.028 -4.508 10.298 1.00 88.56 88 LYS A O 1
ATOM 724 N N . ALA A 1 89 ? -7.271 -3.670 8.226 1.00 85.31 89 ALA A N 1
ATOM 725 C CA . ALA A 1 89 ? -6.641 -4.806 7.561 1.00 85.31 89 ALA A CA 1
ATOM 726 C C . ALA A 1 89 ? -5.162 -4.936 7.956 1.00 85.31 89 ALA A C 1
ATOM 728 O O . ALA A 1 89 ? -4.722 -6.020 8.332 1.00 85.31 89 ALA A O 1
ATOM 729 N N . HIS A 1 90 ? -4.412 -3.834 7.942 1.00 86.75 90 HIS A N 1
ATOM 730 C CA . HIS A 1 90 ? -2.998 -3.823 8.319 1.00 86.75 90 HIS A CA 1
ATOM 731 C C . HIS A 1 90 ? -2.792 -4.161 9.803 1.00 86.75 90 HIS A C 1
ATOM 733 O O . HIS A 1 90 ? -1.917 -4.961 10.128 1.00 86.75 90 HIS A O 1
ATOM 739 N N . ILE A 1 91 ? -3.649 -3.660 10.698 1.00 87.06 91 ILE A N 1
ATOM 740 C CA . ILE A 1 91 ? -3.623 -4.007 12.128 1.00 87.06 91 ILE A CA 1
ATOM 741 C C . ILE A 1 91 ? -3.875 -5.500 12.337 1.00 87.06 91 ILE A C 1
ATOM 743 O O . ILE A 1 91 ? -3.101 -6.152 13.039 1.00 87.06 91 ILE A O 1
ATOM 747 N N . LYS A 1 92 ? -4.903 -6.059 11.683 1.00 85.00 92 LYS A N 1
ATOM 748 C CA . LYS A 1 92 ? -5.244 -7.490 11.754 1.00 85.00 92 LYS A CA 1
ATOM 749 C C . LYS A 1 92 ? -4.057 -8.390 11.398 1.00 85.00 92 LYS A C 1
ATOM 751 O O . LYS A 1 92 ? -3.885 -9.438 12.011 1.00 85.00 92 LYS A O 1
ATOM 756 N N . TRP A 1 93 ? -3.252 -7.987 10.418 1.00 80.94 93 TRP A N 1
ATOM 757 C CA . TRP A 1 93 ? -2.075 -8.736 9.964 1.00 80.94 93 TRP A CA 1
ATOM 758 C C . TRP A 1 93 ? -0.776 -8.334 10.670 1.00 80.94 93 TRP A C 1
ATOM 760 O O . TRP A 1 93 ? 0.308 -8.706 10.231 1.00 80.94 93 TRP A O 1
ATOM 770 N N . ASN A 1 94 ? -0.882 -7.588 11.771 1.00 82.38 94 ASN A N 1
ATOM 771 C CA . ASN A 1 94 ? 0.238 -7.075 12.549 1.00 82.38 94 ASN A CA 1
ATOM 772 C C . ASN A 1 94 ? 1.273 -6.294 11.718 1.00 82.38 94 ASN A C 1
ATOM 774 O O . ASN A 1 94 ? 2.482 -6.387 11.928 1.00 82.38 94 ASN A O 1
ATOM 778 N N . VAL A 1 95 ? 0.786 -5.510 10.755 1.00 83.12 95 VAL A N 1
ATOM 779 C CA . VAL A 1 95 ? 1.613 -4.581 9.992 1.00 83.12 95 VAL A CA 1
ATOM 780 C C . VAL A 1 95 ? 1.765 -3.280 10.779 1.00 83.12 95 VAL A C 1
ATOM 782 O O . VAL A 1 95 ? 0.782 -2.720 11.266 1.00 83.12 95 VAL A O 1
ATOM 785 N N . HIS A 1 96 ? 3.005 -2.821 10.917 1.00 85.12 96 HIS A N 1
ATOM 786 C CA . HIS A 1 96 ? 3.389 -1.636 11.677 1.00 85.12 96 HIS A CA 1
ATOM 787 C C . HIS A 1 96 ? 3.888 -0.532 10.751 1.00 85.12 96 HIS A C 1
ATOM 789 O O . HIS A 1 96 ? 4.262 -0.800 9.606 1.00 85.12 96 HIS A O 1
ATOM 795 N N . ARG A 1 97 ? 3.985 0.691 11.279 1.00 89.00 97 ARG A N 1
ATOM 796 C CA . ARG A 1 97 ? 4.561 1.848 10.578 1.00 89.00 97 ARG A CA 1
ATOM 797 C C . ARG A 1 97 ? 5.865 1.523 9.854 1.00 89.00 97 ARG A C 1
ATOM 799 O O . ARG A 1 97 ? 6.005 1.844 8.679 1.00 89.00 97 ARG A O 1
ATOM 806 N N . ILE A 1 98 ? 6.793 0.848 10.536 1.00 83.75 98 ILE A N 1
ATOM 807 C CA . ILE A 1 98 ? 8.106 0.490 9.977 1.00 83.75 98 ILE A CA 1
ATOM 808 C C . ILE A 1 98 ? 7.989 -0.343 8.693 1.00 83.75 98 ILE A C 1
ATOM 810 O O . ILE A 1 98 ? 8.740 -0.124 7.749 1.00 83.75 98 ILE A O 1
ATOM 814 N N . HIS A 1 99 ? 7.001 -1.237 8.611 1.00 82.25 99 HIS A N 1
ATOM 815 C CA . HIS A 1 99 ? 6.775 -2.050 7.419 1.00 82.25 99 HIS A CA 1
ATOM 816 C C . HIS A 1 99 ? 6.314 -1.200 6.234 1.00 82.25 99 HIS A C 1
ATOM 818 O O . HIS A 1 99 ? 6.761 -1.433 5.120 1.00 82.25 99 HIS A O 1
ATOM 824 N N . ILE A 1 100 ? 5.447 -0.211 6.467 1.00 85.31 100 ILE A N 1
ATOM 825 C CA . ILE A 1 100 ? 4.955 0.686 5.413 1.00 85.31 100 ILE A CA 1
ATOM 826 C C . ILE A 1 100 ? 6.064 1.631 4.947 1.00 85.31 100 ILE A C 1
ATOM 828 O O . ILE A 1 100 ? 6.242 1.817 3.749 1.00 85.31 100 ILE A O 1
ATOM 832 N N . VAL A 1 101 ? 6.854 2.179 5.874 1.00 85.50 101 VAL A N 1
ATOM 833 C CA . VAL A 1 101 ? 7.979 3.068 5.542 1.00 85.50 101 VAL A CA 1
ATOM 834 C C . VAL A 1 101 ? 9.041 2.336 4.718 1.00 85.50 101 VAL A C 1
ATOM 836 O O . VAL A 1 101 ? 9.513 2.879 3.725 1.00 85.50 101 VAL A O 1
ATOM 839 N N . HIS A 1 102 ? 9.357 1.081 5.046 1.00 81.25 102 HIS A N 1
ATOM 840 C CA . HIS A 1 102 ? 10.272 0.264 4.238 1.00 81.25 102 HIS A CA 1
ATOM 841 C C . HIS A 1 102 ? 9.739 -0.054 2.829 1.00 81.25 102 HIS A C 1
ATOM 843 O O . HIS A 1 102 ? 10.511 -0.467 1.967 1.00 81.25 102 HIS A O 1
ATOM 849 N N . MET A 1 103 ? 8.440 0.136 2.560 1.00 78.38 103 MET A N 1
ATOM 850 C CA . MET A 1 103 ? 7.900 -0.006 1.204 1.00 78.38 103 MET A CA 1
ATOM 851 C C . MET A 1 103 ? 8.190 1.200 0.308 1.00 78.38 103 MET A C 1
ATOM 853 O O . MET A 1 103 ? 8.099 1.071 -0.910 1.00 78.38 103 MET A O 1
ATOM 857 N N . LEU A 1 104 ? 8.536 2.355 0.881 1.00 83.56 104 LEU A N 1
ATOM 858 C CA . LEU A 1 104 ? 8.625 3.608 0.139 1.00 83.56 104 LEU A CA 1
ATOM 859 C C . LEU A 1 104 ? 9.758 3.614 -0.893 1.00 83.56 104 LEU A C 1
ATOM 861 O O . LEU A 1 104 ? 9.518 3.935 -2.052 1.00 83.56 104 LEU A O 1
ATOM 865 N N . GLU A 1 105 ? 10.974 3.246 -0.494 1.00 81.88 105 GLU A N 1
ATOM 866 C CA . GLU A 1 105 ? 12.140 3.263 -1.388 1.00 81.88 105 GLU A CA 1
ATOM 867 C C . GLU A 1 105 ? 11.935 2.366 -2.626 1.00 81.88 105 GLU A C 1
ATOM 869 O O . GLU A 1 105 ? 12.069 2.867 -3.747 1.00 81.88 105 GLU A O 1
ATOM 874 N N . PRO A 1 106 ? 11.500 1.099 -2.478 1.00 74.50 106 PRO A N 1
ATOM 875 C CA . PRO A 1 106 ? 11.213 0.250 -3.629 1.00 74.50 106 PRO A CA 1
ATOM 876 C C . PRO A 1 106 ? 10.090 0.786 -4.533 1.00 74.50 106 PRO A C 1
ATOM 878 O O . PRO A 1 106 ? 10.134 0.620 -5.750 1.00 74.50 106 PRO A O 1
ATOM 881 N N . VAL A 1 107 ? 9.084 1.458 -3.964 1.00 79.75 107 VAL A N 1
ATOM 882 C CA . VAL A 1 107 ? 8.008 2.090 -4.744 1.00 79.75 107 VAL A CA 1
ATOM 883 C C . VAL A 1 107 ? 8.536 3.274 -5.542 1.00 79.75 107 VAL A C 1
ATOM 885 O O . VAL A 1 107 ? 8.259 3.356 -6.735 1.00 79.75 107 VAL A O 1
ATOM 888 N N . LEU A 1 108 ? 9.324 4.155 -4.925 1.00 81.44 108 LEU A N 1
ATOM 889 C CA . LEU A 1 108 ? 9.927 5.304 -5.603 1.00 81.44 108 LEU A CA 1
ATOM 890 C C . LEU A 1 108 ? 10.873 4.876 -6.727 1.00 81.44 108 LEU A C 1
ATOM 892 O O . LEU A 1 108 ? 10.882 5.519 -7.774 1.00 81.44 108 LEU A O 1
ATOM 896 N N . ALA A 1 109 ? 11.623 3.785 -6.544 1.00 78.38 109 ALA A N 1
ATOM 897 C CA . ALA A 1 109 ? 12.439 3.201 -7.607 1.00 78.38 109 ALA A CA 1
ATOM 898 C C . ALA A 1 109 ? 11.577 2.806 -8.818 1.00 78.38 109 ALA A C 1
ATOM 900 O O . ALA A 1 109 ? 11.882 3.190 -9.943 1.00 78.38 109 ALA A O 1
ATOM 901 N N . VAL A 1 110 ? 10.441 2.139 -8.587 1.00 74.81 110 VAL A N 1
ATOM 902 C CA . VAL A 1 110 ? 9.499 1.776 -9.660 1.00 74.81 110 VAL A CA 1
ATOM 903 C C . VAL A 1 110 ? 8.854 3.008 -10.299 1.00 74.81 110 VAL A C 1
ATOM 905 O O . VAL A 1 110 ? 8.692 3.040 -11.517 1.00 74.81 110 VAL A O 1
ATOM 908 N N . VAL A 1 111 ? 8.482 4.027 -9.516 1.00 77.69 111 VAL A N 1
ATOM 909 C CA . VAL A 1 111 ? 7.894 5.258 -10.074 1.00 77.69 111 VAL A CA 1
ATOM 910 C C . VAL A 1 111 ? 8.908 5.970 -10.973 1.00 77.69 111 VAL A C 1
ATOM 912 O O . VAL A 1 111 ? 8.535 6.377 -12.069 1.00 77.69 111 VAL A O 1
ATOM 915 N N . LYS A 1 112 ? 10.181 6.043 -10.563 1.00 80.50 112 LYS A N 1
ATOM 916 C CA . LYS A 1 112 ? 11.288 6.573 -11.377 1.00 80.50 112 LYS A CA 1
ATOM 917 C C . LYS A 1 112 ? 11.489 5.784 -12.670 1.00 80.50 112 LYS A C 1
ATOM 919 O O . LYS A 1 112 ? 11.596 6.373 -13.730 1.00 80.50 112 LYS A O 1
ATOM 924 N N . GLU A 1 113 ? 11.492 4.455 -12.606 1.00 76.62 113 GLU A N 1
ATOM 925 C CA . GLU A 1 113 ? 11.647 3.619 -13.807 1.00 76.62 113 GLU A CA 1
ATOM 926 C C . GLU A 1 113 ? 10.474 3.755 -14.794 1.00 76.62 113 GLU A C 1
ATOM 928 O O . GLU A 1 113 ? 10.645 3.538 -15.991 1.00 76.62 113 GLU A O 1
ATOM 933 N N . CYS A 1 114 ? 9.271 4.070 -14.306 1.00 75.06 114 CYS A N 1
ATOM 934 C CA . CYS A 1 114 ? 8.075 4.183 -15.145 1.00 75.06 114 CYS A CA 1
ATOM 935 C C . CYS A 1 114 ? 7.845 5.590 -15.717 1.00 75.06 114 CYS A C 1
ATOM 937 O O . CYS A 1 114 ? 6.964 5.742 -16.565 1.00 75.06 114 CYS A O 1
ATOM 939 N N . ASN A 1 115 ? 8.571 6.602 -15.236 1.00 75.88 115 ASN A N 1
ATOM 940 C CA . ASN A 1 115 ? 8.389 7.999 -15.620 1.00 75.88 115 ASN A CA 1
ATOM 941 C C . ASN A 1 115 ? 9.761 8.615 -15.898 1.00 75.88 115 ASN A C 1
ATOM 943 O O . ASN A 1 115 ? 10.534 8.821 -14.967 1.00 75.88 115 ASN A O 1
ATOM 947 N N . ASP A 1 116 ? 10.033 8.920 -17.168 1.00 71.75 116 ASP A N 1
ATOM 948 C CA . ASP A 1 116 ? 11.350 9.390 -17.620 1.00 71.75 116 ASP A CA 1
ATOM 949 C C . ASP A 1 116 ? 11.771 10.734 -16.978 1.00 71.75 116 ASP A C 1
ATOM 951 O O . ASP A 1 116 ? 12.964 10.987 -16.858 1.00 71.75 116 ASP A O 1
ATOM 955 N N . ASP A 1 117 ? 10.816 11.530 -16.473 1.00 77.56 117 ASP A N 1
ATOM 956 C CA . ASP A 1 117 ? 11.041 12.837 -15.836 1.00 77.56 117 ASP A CA 1
ATOM 957 C C . ASP A 1 117 ? 10.178 13.015 -14.569 1.00 77.56 117 ASP A C 1
ATOM 959 O O . ASP A 1 117 ? 9.257 13.833 -14.522 1.00 77.56 117 ASP A O 1
ATOM 963 N N . ILE A 1 118 ? 10.421 12.212 -13.529 1.00 82.25 118 ILE A N 1
ATOM 964 C CA . ILE A 1 118 ? 9.770 12.426 -12.226 1.00 82.25 118 ILE A CA 1
ATOM 965 C C . ILE A 1 118 ? 10.370 13.652 -11.521 1.00 82.25 118 ILE A C 1
ATOM 967 O O . ILE A 1 118 ? 11.583 13.731 -11.325 1.00 82.25 118 ILE A O 1
ATOM 971 N N . ASP A 1 119 ? 9.523 14.594 -11.114 1.00 86.31 119 ASP A N 1
ATOM 972 C CA . ASP A 1 119 ? 9.938 15.771 -10.353 1.00 86.31 119 ASP A CA 1
ATOM 973 C C . ASP A 1 119 ? 9.970 15.515 -8.835 1.00 86.31 119 ASP A C 1
ATOM 975 O O . ASP A 1 119 ? 9.434 14.530 -8.305 1.00 86.31 119 ASP A O 1
ATOM 979 N N . ASP A 1 120 ? 10.620 16.432 -8.115 1.00 89.94 120 ASP A N 1
ATOM 980 C CA . ASP A 1 120 ? 10.721 16.380 -6.654 1.00 89.94 120 ASP A CA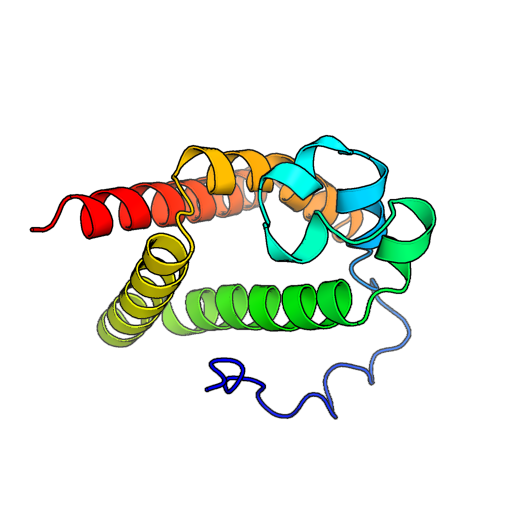 1
ATOM 981 C C . ASP A 1 120 ? 9.342 16.471 -5.984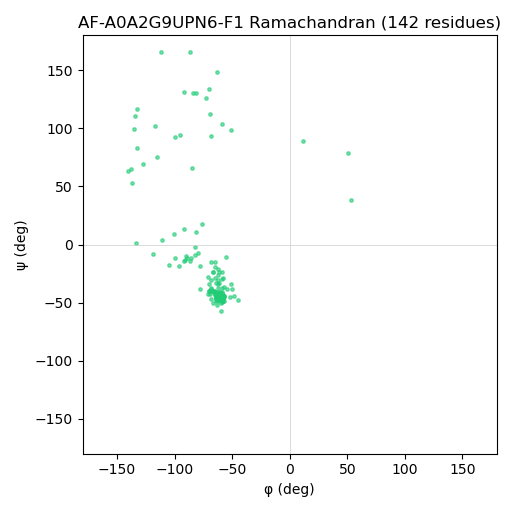 1.00 89.94 120 ASP A C 1
ATOM 983 O O . ASP A 1 120 ? 9.126 15.872 -4.928 1.00 89.94 120 ASP A O 1
ATOM 987 N N . GLU A 1 121 ? 8.385 17.165 -6.609 1.00 89.81 121 GLU A N 1
ATOM 988 C CA . GLU A 1 121 ? 7.008 17.270 -6.120 1.00 89.81 121 GLU A CA 1
ATOM 989 C C . GLU A 1 121 ? 6.314 15.902 -6.112 1.00 89.81 121 GLU A C 1
ATOM 991 O O . GLU A 1 121 ? 5.722 15.509 -5.104 1.00 89.81 121 GLU A O 1
ATOM 996 N N . THR A 1 122 ? 6.451 15.122 -7.184 1.00 86.56 122 THR A N 1
ATOM 997 C CA . THR A 1 122 ? 5.892 13.772 -7.288 1.00 86.56 122 THR A CA 1
ATOM 998 C C . THR A 1 122 ? 6.543 12.832 -6.276 1.00 86.56 122 THR A C 1
ATOM 1000 O O . THR A 1 122 ? 5.845 12.064 -5.605 1.00 86.56 122 THR A O 1
ATOM 1003 N N . ILE A 1 123 ? 7.869 12.901 -6.102 1.00 87.75 123 ILE A N 1
ATOM 1004 C CA . ILE A 1 123 ? 8.586 12.116 -5.080 1.00 87.75 123 ILE A CA 1
ATOM 1005 C C . ILE A 1 123 ? 8.076 12.467 -3.678 1.00 87.75 123 ILE A C 1
ATOM 1007 O O . ILE A 1 123 ? 7.812 11.571 -2.862 1.00 87.75 123 ILE A O 1
ATOM 1011 N N . GLN A 1 124 ? 7.908 13.759 -3.403 1.00 91.50 124 GLN A N 1
ATOM 1012 C CA . GLN A 1 124 ? 7.403 14.244 -2.129 1.00 91.50 124 GLN A CA 1
ATOM 1013 C C . GLN A 1 124 ? 5.957 13.794 -1.896 1.00 91.50 124 GLN A C 1
ATOM 1015 O O . GLN A 1 124 ? 5.642 13.320 -0.805 1.00 91.50 124 GLN A O 1
ATOM 1020 N N . ALA A 1 125 ? 5.095 13.842 -2.914 1.00 89.62 125 ALA A N 1
ATOM 1021 C CA . ALA A 1 125 ? 3.707 13.396 -2.823 1.00 89.62 125 ALA A CA 1
ATOM 1022 C C . ALA A 1 125 ? 3.600 11.903 -2.469 1.00 89.62 125 ALA A C 1
ATOM 1024 O O . ALA A 1 125 ? 2.864 11.532 -1.548 1.00 89.62 125 ALA A O 1
ATOM 1025 N N . TRP A 1 126 ? 4.377 11.041 -3.136 1.00 89.38 126 TRP A N 1
ATOM 1026 C CA . TRP A 1 126 ? 4.446 9.614 -2.800 1.00 89.38 126 TRP A CA 1
ATOM 1027 C C . TRP A 1 126 ? 4.969 9.385 -1.381 1.00 89.38 126 TRP A C 1
ATOM 1029 O O . TRP A 1 126 ? 4.394 8.597 -0.628 1.00 89.38 126 TRP A O 1
ATOM 1039 N N . THR A 1 127 ? 6.019 10.105 -0.989 1.00 91.69 127 THR A N 1
ATOM 1040 C CA . THR A 1 127 ? 6.590 10.027 0.362 1.00 91.69 127 THR A CA 1
ATOM 1041 C C . THR A 1 127 ? 5.558 10.401 1.422 1.00 91.69 127 THR A C 1
ATOM 1043 O O . THR A 1 127 ? 5.315 9.633 2.356 1.00 91.69 127 THR A O 1
ATOM 1046 N N . THR A 1 128 ? 4.885 11.538 1.251 1.00 93.31 128 THR A N 1
ATOM 1047 C CA . THR A 1 128 ? 3.841 12.014 2.161 1.00 93.31 128 THR A CA 1
ATOM 1048 C C . THR A 1 128 ? 2.681 11.028 2.253 1.00 93.31 128 THR A C 1
ATOM 1050 O O . THR A 1 128 ? 2.244 10.717 3.361 1.00 93.31 128 THR A O 1
ATOM 1053 N N . LEU A 1 129 ? 2.220 10.474 1.128 1.00 89.75 129 LEU A N 1
ATOM 1054 C CA . LEU A 1 129 ? 1.152 9.474 1.121 1.00 89.75 129 LEU A CA 1
ATOM 1055 C C . LEU A 1 129 ? 1.507 8.256 1.988 1.00 89.75 129 LEU A C 1
ATOM 1057 O O . LEU A 1 129 ? 0.707 7.840 2.828 1.00 89.75 129 LEU A O 1
ATOM 1061 N N . TYR A 1 130 ? 2.709 7.700 1.821 1.00 90.69 130 TYR A N 1
ATOM 1062 C CA . TYR A 1 130 ? 3.148 6.534 2.594 1.00 90.69 130 TYR A CA 1
ATOM 1063 C C . TYR A 1 130 ? 3.294 6.836 4.081 1.00 90.69 130 TYR A C 1
ATOM 1065 O O . TYR A 1 130 ? 2.882 6.018 4.904 1.00 90.69 130 TYR A O 1
ATOM 1073 N N . LEU A 1 131 ? 3.838 8.003 4.431 1.00 92.94 131 LEU A N 1
ATOM 1074 C CA . LEU A 1 131 ? 3.966 8.429 5.824 1.00 92.94 131 LEU A CA 1
ATOM 1075 C C . LEU A 1 131 ? 2.595 8.590 6.487 1.00 92.94 131 LEU A C 1
ATOM 1077 O O . LEU A 1 131 ? 2.385 8.046 7.568 1.00 92.94 131 LEU A O 1
ATOM 1081 N N . ILE A 1 132 ? 1.637 9.226 5.806 1.00 91.62 132 ILE A N 1
ATOM 1082 C CA . ILE A 1 132 ? 0.264 9.384 6.308 1.00 91.62 132 ILE A CA 1
ATOM 1083 C C . ILE A 1 132 ? -0.397 8.023 6.534 1.00 91.62 132 ILE A C 1
ATOM 1085 O O . ILE A 1 132 ? -0.993 7.802 7.586 1.00 91.62 132 ILE A O 1
ATOM 1089 N N . ILE A 1 133 ? -0.284 7.089 5.582 1.00 90.31 133 ILE A N 1
ATOM 1090 C CA . ILE A 1 133 ? -0.832 5.732 5.745 1.00 90.31 133 ILE A CA 1
ATOM 1091 C C . ILE A 1 133 ? -0.193 5.039 6.954 1.00 90.31 133 ILE A C 1
ATOM 1093 O O . ILE A 1 133 ? -0.894 4.415 7.754 1.00 90.31 133 ILE A O 1
ATOM 1097 N N . ALA A 1 134 ? 1.128 5.153 7.098 1.00 90.94 134 ALA A N 1
ATOM 1098 C CA . ALA A 1 134 ? 1.873 4.524 8.179 1.00 90.94 134 ALA A CA 1
ATOM 1099 C C . ALA A 1 134 ? 1.476 5.090 9.555 1.00 90.94 134 ALA A C 1
ATOM 1101 O O . ALA A 1 134 ? 1.247 4.321 10.491 1.00 90.94 134 ALA A O 1
ATOM 1102 N N . ASP A 1 135 ? 1.324 6.410 9.661 1.00 93.19 135 ASP A N 1
ATOM 1103 C CA . ASP A 1 135 ? 0.903 7.089 10.886 1.00 93.19 135 ASP A CA 1
ATOM 1104 C C . ASP A 1 135 ? -0.568 6.789 11.214 1.00 93.19 135 ASP A C 1
ATOM 1106 O O . ASP A 1 135 ? -0.902 6.501 12.364 1.00 93.19 135 ASP A O 1
ATOM 1110 N N . LEU A 1 136 ? -1.449 6.755 10.206 1.00 90.44 136 LEU A N 1
ATOM 1111 C CA . LEU A 1 136 ? -2.850 6.364 10.376 1.00 90.44 136 LEU A CA 1
ATOM 1112 C C . LEU A 1 136 ? -2.975 4.956 10.958 1.00 90.44 136 LEU A C 1
ATOM 1114 O O . LEU A 1 136 ? -3.759 4.751 11.884 1.00 90.44 136 LEU A O 1
ATOM 1118 N N . ILE A 1 137 ? -2.202 3.990 10.459 1.00 89.62 137 ILE A N 1
ATOM 1119 C CA . ILE A 1 137 ? -2.215 2.619 10.988 1.00 89.62 137 ILE A CA 1
ATOM 1120 C C . ILE A 1 137 ? -1.888 2.604 12.488 1.00 89.62 137 ILE A C 1
ATOM 1122 O O . ILE A 1 137 ? -2.589 1.936 13.248 1.00 89.62 137 ILE A O 1
ATOM 1126 N N . GLU A 1 138 ? -0.881 3.358 12.932 1.00 91.69 138 GLU A N 1
ATOM 1127 C CA . GLU A 1 138 ? -0.513 3.427 14.354 1.00 91.69 138 GLU A CA 1
ATOM 1128 C C . GLU A 1 138 ? -1.557 4.174 15.193 1.00 91.69 138 GLU A C 1
ATOM 1130 O O . GLU A 1 138 ? -1.912 3.722 16.282 1.00 91.69 138 GLU A O 1
ATOM 1135 N N . ILE A 1 139 ? -2.131 5.266 14.678 1.00 91.19 139 ILE A N 1
ATOM 1136 C CA . ILE A 1 139 ? -3.232 5.978 15.348 1.00 91.19 139 ILE A CA 1
ATOM 1137 C C . ILE A 1 139 ? -4.418 5.033 15.572 1.00 91.19 139 ILE A C 1
ATOM 1139 O O . ILE A 1 139 ? -4.961 4.962 16.675 1.00 91.19 139 ILE A O 1
ATOM 1143 N N . TYR A 1 140 ? -4.815 4.278 14.546 1.00 88.19 140 TYR A N 1
ATOM 1144 C CA . TYR A 1 140 ? -5.918 3.320 14.641 1.00 88.19 140 TYR A CA 1
ATOM 1145 C C . TYR A 1 140 ? -5.597 2.123 15.536 1.00 88.19 140 TYR A C 1
ATOM 1147 O O . TYR A 1 140 ? -6.504 1.582 16.162 1.00 88.19 140 TYR A O 1
ATOM 1155 N N . ARG A 1 141 ? -4.328 1.716 15.620 1.00 89.25 141 ARG A N 1
ATOM 1156 C CA . ARG A 1 141 ? -3.872 0.662 16.533 1.00 89.25 141 ARG A CA 1
ATOM 1157 C C . ARG A 1 141 ? -3.950 1.103 17.994 1.00 89.25 141 ARG A C 1
ATOM 1159 O O . ARG A 1 141 ? -4.285 0.294 18.854 1.00 89.25 141 ARG A O 1
ATOM 1166 N N . ASN A 1 142 ? -3.645 2.372 18.257 1.00 87.06 142 ASN A N 1
ATOM 1167 C CA . ASN A 1 142 ? -3.620 2.951 19.600 1.00 87.06 142 ASN A CA 1
ATOM 1168 C C . ASN A 1 142 ? -4.989 3.469 20.067 1.00 87.06 142 ASN A C 1
ATOM 1170 O O . ASN A 1 142 ? -5.175 3.700 21.262 1.00 87.06 142 ASN A O 1
ATOM 1174 N N . LYS A 1 143 ? -5.961 3.617 19.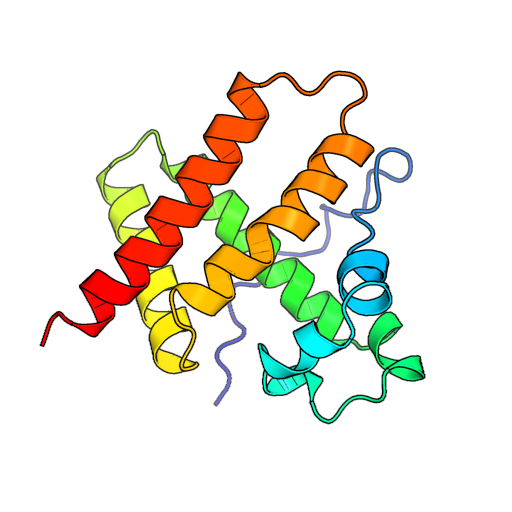155 1.00 75.12 143 LYS A N 1
ATOM 1175 C CA . LYS A 1 143 ? -7.374 3.814 19.501 1.00 75.12 143 LYS A CA 1
ATOM 1176 C C . LYS A 1 143 ? -7.930 2.526 20.122 1.00 75.12 143 LYS A C 1
ATOM 1178 O O . LYS A 1 143 ? -8.353 1.621 19.407 1.00 75.12 143 LYS A O 1
ATOM 1183 N N . LYS A 1 144 ? -7.876 2.463 21.453 1.00 48.31 144 LYS A N 1
ATOM 1184 C CA . LYS A 1 144 ? -8.641 1.518 22.275 1.00 48.31 144 LYS A CA 1
ATOM 1185 C C . LYS A 1 144 ? -10.119 1.882 22.279 1.00 48.31 144 LYS A C 1
ATOM 1187 O O . LYS A 1 144 ? -10.411 3.094 22.376 1.00 48.31 144 LYS A O 1
#

Organism: Teladorsagia circumcincta (NCBI:txid45464)

Sequence (144 aa):
MYIFEVAVDDSNLYKDKKKGKMDRRRLFSDVPHYKLIWPQFRAIPDSSLMNAIELRRHASVYMCGLGAIIHSMNRENDLALQMNRIAKAHIKWNVHRIHIVHMLEPVLAVVKECNDDIDDETIQAWTTLYLIIADLIEIYRNKK

Nearest PDB structures (foldseek):
  8oup-assembly1_A  TM=8.071E-01  e=7.655E-04  Spisula solidissima
  1dm1-assembly1_A  TM=8.685E-01  e=2.995E-03  Aplysia limacina
  6oty-assembly1_B  TM=8.017E-01  e=1.508E-02  Phacoides pectinatus
  3pt7-assembly1_B  TM=7.680E-01  e=1.755E-02  Phacoides pectinatus
  4hrr-assembly2_H  TM=8.402E-01  e=1.541E-01  Anadara inaequivalvis

Solvent-accessible surface area (backbone atoms only — not comparable to full-atom values): 8753 Å² total; per-residue (Å²): 138,84,92,81,82,78,74,76,76,83,82,67,85,74,74,70,88,84,68,76,79,78,60,62,60,50,58,56,67,79,34,74,70,56,37,74,77,38,76,89,46,60,85,49,55,79,92,48,44,79,75,32,66,65,50,55,50,49,52,51,49,51,51,52,52,53,48,53,44,63,76,19,66,90,37,68,70,53,29,52,52,49,51,51,53,52,29,52,54,36,51,76,70,71,56,50,41,69,60,44,56,67,47,45,65,60,47,51,53,51,53,47,76,74,32,98,80,72,50,72,67,59,54,49,52,54,50,51,52,43,51,51,54,20,51,47,34,49,54,60,66,69,59,124

InterPro domains:
  IPR000971 Globin [PF00042] (26-134)
  IPR009050 Globin-like superfamily [SSF46458] (25-137)
  IPR012292 Globin/Protoglobin [G3DSA:1.10.490.10] (12-141)
  IPR013314 Globin, lamprey/hagfish type [PTHR46783] (26-138)
  IPR044399 Myoglobin-like, M family globin domain [cd01040] (25-137)

Secondary structure (DSSP, 8-state):
---------TTSTT---SS----HHHHHHS-TTHHHH-GGGTTS-HHHHTT-HHHHHHHHHHHHHHHHHHHHTT-HHHHHHHHHHHHHHHHHTT--HHHHHTTHHHHHHHHHHH-TT--HHHHHHHHHHHHHHHHHHHHHHH--

Mean predicted aligned error: 10.43 Å

Foldseek 3Di:
DDPLPPQDDPPPPPPPPPADPLPCVCVCVVCVCLQVQAVVSVPPDSVCLSVDPVNVSVVRVVVVLVVQCVVCVVPPVSNVVSLLVLLVVCVVRVHALVSLLVVLVVVVVSVCVRDVDDDPVNSVVSNVVSNVSRVSSVVSNPPD

Radius of gyration: 15.79 Å; Cα contacts (8 Å, |Δi|>4): 79; chains: 1; bounding box: 33×38×47 Å

pLDDT: mean 71.48, std 20.51, range [25.44, 93.31]